Protein AF-K9KET6-F1 (afdb_monomer_lite)

Radius of gyration: 15.24 Å; chains: 1; bounding box: 47×37×37 Å

InterPro domains:
  IPR003307 W2 domain [PF02020] (59-138)
  IPR003307 W2 domain [PS51363] (1-138)
  IPR003307 W2 domain [SM00515] (47-134)
  IPR016024 Armadillo-type fold [SSF48371] (1-132)
  IPR044123 Translation initiation factor eIF-2B subunit epsilon, W2 domain [cd11558] (1-129)
  IPR051956 eIF2B Complex Subunit Epsilon [PTHR45887] (1-139)

Secondary structure (DSSP, 8-state):
------HHHHHHHHHHHHHHTTGGG-PSSPPHHHHHHHHHHHHHHHHHHHHHH--SHHHHHHHHHHHHHHHHH-GGGGGGHHHHHHHHHHTTSS-HHHHHHHHH-S---HHHHHHHT-HHHHHHHHHHHHHHHHHHTT-

Sequence (139 aa):
YAYNISLKEVMQVLSHVVLELPLQQMDSPLDSNRYCALLLPLLKAWSPVFRNYIKRAADHLEALAAIEDFFLEHEPLGTSVAKVLMAFYQLEILAEETILSWFSGRDTTDKGRQLRKNQQLQRFIQWLKEAEEESSEDD

Organism: Equus caballus (NCBI:txid9796)

Structure (mmCIF, N/CA/C/O backbone):
data_AF-K9KET6-F1
#
_entry.id   AF-K9KET6-F1
#
loop_
_atom_site.group_PDB
_atom_site.id
_atom_site.type_symbol
_atom_site.label_atom_id
_atom_site.label_alt_id
_atom_site.label_comp_id
_atom_site.label_asym_id
_atom_site.label_entity_id
_atom_site.label_seq_id
_atom_site.pdbx_PDB_ins_code
_atom_site.Cartn_x
_atom_site.Cartn_y
_atom_site.Cartn_z
_atom_site.occupancy
_atom_site.B_iso_or_equiv
_atom_site.auth_seq_id
_atom_site.auth_comp_id
_atom_site.auth_asym_id
_atom_site.auth_atom_id
_atom_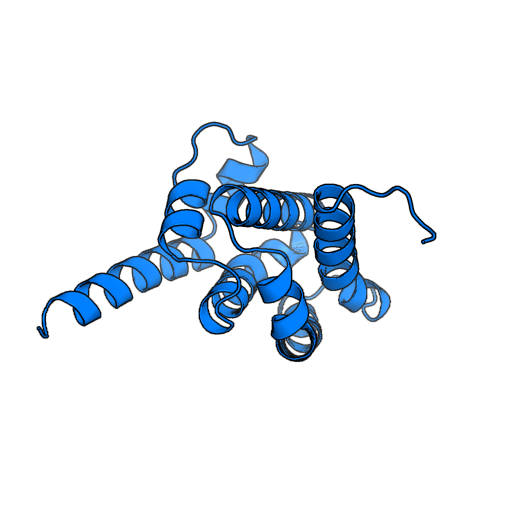site.pdbx_PDB_model_num
ATOM 1 N N . TYR A 1 1 ? -5.900 -20.464 -22.872 1.00 43.56 1 TYR A N 1
ATOM 2 C CA . TYR A 1 1 ? -5.836 -20.738 -21.425 1.00 43.56 1 TYR A CA 1
ATOM 3 C C . TYR A 1 1 ? -4.441 -21.255 -21.099 1.00 43.56 1 TYR A C 1
ATOM 5 O O . TYR A 1 1 ? -4.247 -22.453 -20.967 1.00 43.56 1 TYR A O 1
ATOM 13 N N . ALA A 1 2 ? -3.444 -20.369 -21.114 1.00 44.56 2 ALA A N 1
ATOM 14 C CA . ALA A 1 2 ? -2.053 -20.700 -20.812 1.00 44.56 2 ALA A CA 1
ATOM 15 C C . ALA A 1 2 ? -1.698 -19.987 -19.508 1.00 44.56 2 ALA A C 1
ATOM 17 O O . ALA A 1 2 ? -2.125 -18.850 -19.334 1.00 44.56 2 ALA A O 1
ATOM 18 N N . TYR A 1 3 ? -0.958 -20.674 -18.642 1.00 47.75 3 TYR A N 1
ATOM 19 C CA . TYR A 1 3 ? -0.747 -20.404 -17.217 1.00 47.75 3 TYR A CA 1
ATOM 20 C C . TYR A 1 3 ? -1.877 -20.912 -16.318 1.00 47.75 3 TYR A C 1
ATOM 22 O O . TYR A 1 3 ? -2.830 -20.215 -15.991 1.00 47.75 3 TYR A O 1
ATOM 30 N N . ASN A 1 4 ? -1.712 -22.164 -15.881 1.00 53.19 4 ASN A N 1
ATOM 31 C CA . ASN A 1 4 ? -2.395 -22.775 -14.739 1.00 53.19 4 ASN A CA 1
ATOM 32 C C . ASN A 1 4 ? -1.872 -22.168 -13.418 1.00 53.19 4 ASN A C 1
ATOM 34 O O . ASN A 1 4 ? -1.491 -22.887 -12.502 1.00 53.19 4 ASN A O 1
ATOM 38 N N . ILE A 1 5 ? -1.746 -20.843 -13.399 1.00 56.53 5 ILE A N 1
ATOM 39 C CA . ILE A 1 5 ? -1.349 -20.040 -12.253 1.00 56.53 5 ILE A CA 1
ATOM 40 C C . ILE A 1 5 ? -2.656 -19.702 -11.538 1.00 56.53 5 ILE A C 1
ATOM 42 O O . ILE A 1 5 ? -3.608 -19.216 -12.157 1.00 56.53 5 ILE A O 1
ATOM 46 N N . SER A 1 6 ? -2.738 -20.016 -10.251 1.00 63.97 6 SER A N 1
ATOM 47 C CA . SER A 1 6 ? -3.886 -19.644 -9.431 1.00 63.97 6 SER A CA 1
ATOM 48 C C . SER A 1 6 ? -4.042 -18.118 -9.419 1.00 63.97 6 SER A C 1
ATOM 50 O O . SER A 1 6 ? -3.064 -17.379 -9.491 1.00 63.97 6 SER A O 1
ATOM 52 N N . LEU A 1 7 ? -5.276 -17.615 -9.309 1.00 61.91 7 LEU A N 1
ATOM 53 C CA . LEU A 1 7 ? -5.552 -16.168 -9.255 1.00 61.91 7 LEU A CA 1
ATOM 54 C C . LEU A 1 7 ? -4.673 -15.449 -8.207 1.00 61.91 7 LEU A C 1
ATOM 56 O O . LEU A 1 7 ? -4.229 -14.326 -8.425 1.00 61.91 7 LEU A O 1
ATOM 60 N N . LYS A 1 8 ? -4.378 -16.153 -7.107 1.00 61.88 8 LYS A N 1
ATOM 61 C CA . LYS A 1 8 ? -3.498 -15.720 -6.021 1.00 61.88 8 LYS A CA 1
ATOM 62 C C . LYS A 1 8 ? -2.041 -15.544 -6.467 1.00 61.88 8 LYS A C 1
ATOM 64 O O . LYS A 1 8 ? -1.430 -14.530 -6.155 1.00 61.88 8 LYS A O 1
ATOM 69 N N . GLU A 1 9 ? -1.491 -16.486 -7.225 1.00 64.50 9 GLU A N 1
ATOM 70 C CA . GLU A 1 9 ? -0.130 -16.372 -7.765 1.00 64.50 9 GLU A CA 1
ATOM 71 C C . GLU A 1 9 ? -0.044 -15.278 -8.841 1.00 64.50 9 GLU A C 1
ATOM 73 O O . GLU A 1 9 ? 0.943 -14.551 -8.885 1.00 64.50 9 GLU A O 1
ATOM 78 N N . VAL A 1 10 ? -1.091 -15.083 -9.659 1.00 65.94 10 VAL A N 1
ATOM 79 C CA . VAL A 1 10 ? -1.149 -13.944 -10.598 1.00 65.94 10 VAL A CA 1
ATOM 80 C C . VAL A 1 10 ? -1.087 -12.621 -9.836 1.00 65.94 10 VAL A C 1
ATOM 82 O O . VAL A 1 10 ? -0.387 -11.712 -10.264 1.00 65.94 10 VAL A O 1
ATOM 85 N N . MET A 1 11 ? -1.776 -12.515 -8.698 1.00 68.88 11 MET A N 1
ATOM 86 C CA . MET A 1 11 ? -1.738 -11.323 -7.849 1.00 68.88 11 MET A CA 1
ATOM 87 C C . MET A 1 11 ? -0.372 -11.090 -7.211 1.00 68.88 11 MET A C 1
ATOM 89 O O . MET A 1 11 ? 0.121 -9.968 -7.259 1.00 68.88 11 MET A O 1
ATOM 93 N N . GLN A 1 12 ? 0.248 -12.127 -6.644 1.00 67.81 12 GLN A N 1
ATOM 94 C CA . GLN A 1 12 ? 1.582 -12.009 -6.051 1.00 67.81 12 GLN A CA 1
ATOM 95 C C . GLN A 1 12 ? 2.611 -11.592 -7.105 1.00 67.81 12 GLN A C 1
ATOM 97 O O . GLN A 1 12 ? 3.356 -10.640 -6.888 1.00 67.81 12 GLN A O 1
ATOM 102 N N . VAL A 1 13 ? 2.582 -12.225 -8.282 1.00 65.94 13 VAL A N 1
ATOM 103 C CA . VAL A 1 13 ? 3.458 -11.874 -9.406 1.00 65.94 13 VAL A CA 1
ATOM 104 C C . VAL A 1 13 ? 3.171 -10.462 -9.908 1.00 65.94 13 VAL A C 1
ATOM 106 O O . VAL A 1 13 ? 4.105 -9.719 -10.170 1.00 65.94 13 VAL A O 1
ATOM 109 N N . LEU A 1 14 ? 1.907 -10.049 -10.026 1.00 71.06 14 LEU A N 1
ATOM 110 C CA . LEU A 1 14 ? 1.559 -8.711 -10.509 1.00 71.06 14 LEU A CA 1
ATOM 111 C C . LEU A 1 14 ? 1.998 -7.619 -9.523 1.00 71.06 14 LEU A C 1
ATOM 113 O O . LEU A 1 14 ? 2.565 -6.616 -9.951 1.00 71.06 14 LEU A O 1
ATOM 117 N N . SER A 1 15 ? 1.804 -7.826 -8.219 1.00 71.56 15 SER A N 1
ATOM 118 C CA . SER A 1 15 ? 2.292 -6.910 -7.183 1.00 71.56 15 SER A CA 1
ATOM 119 C C . SER A 1 15 ? 3.820 -6.838 -7.173 1.00 71.56 15 SER A C 1
ATOM 121 O O . SER A 1 15 ? 4.359 -5.736 -7.211 1.00 71.56 15 SER A O 1
ATOM 123 N N . HIS A 1 16 ? 4.521 -7.976 -7.222 1.00 75.31 16 HIS A N 1
ATOM 124 C CA . HIS A 1 16 ? 5.986 -8.000 -7.305 1.00 75.31 16 HIS A CA 1
ATOM 125 C C . HIS A 1 16 ? 6.506 -7.316 -8.567 1.00 75.31 16 HIS A C 1
ATOM 127 O O . HIS A 1 16 ? 7.312 -6.398 -8.481 1.00 75.31 16 HIS A O 1
ATOM 133 N N . VAL A 1 17 ? 5.996 -7.691 -9.742 1.00 76.06 17 VAL A N 1
ATOM 134 C CA . VAL A 1 17 ? 6.454 -7.139 -11.022 1.00 76.06 17 VAL A CA 1
ATOM 135 C C . VAL A 1 17 ? 6.227 -5.632 -11.082 1.00 76.06 17 VAL A C 1
ATOM 137 O O . VAL A 1 17 ? 7.104 -4.912 -11.546 1.00 76.06 17 VAL A O 1
ATOM 140 N N . VAL A 1 18 ? 5.086 -5.126 -10.603 1.00 83.38 18 VAL A N 1
ATOM 141 C CA . VAL A 1 18 ? 4.816 -3.678 -10.604 1.00 83.38 18 VAL A CA 1
ATOM 142 C C . VAL A 1 18 ? 5.726 -2.930 -9.627 1.00 83.38 18 VAL A C 1
ATOM 144 O O . VAL A 1 18 ? 6.162 -1.826 -9.954 1.00 83.38 18 VAL A O 1
ATOM 147 N N . LEU A 1 19 ? 6.042 -3.512 -8.467 1.00 82.50 19 LEU A N 1
ATOM 148 C CA . LEU A 1 19 ? 6.968 -2.923 -7.492 1.00 82.50 19 LEU A CA 1
ATOM 149 C C . LEU A 1 19 ? 8.434 -3.003 -7.956 1.00 82.50 19 LEU A C 1
ATOM 151 O O . LEU A 1 19 ? 9.216 -2.093 -7.700 1.00 82.50 19 LEU A O 1
ATOM 155 N N . GLU A 1 20 ? 8.807 -4.040 -8.704 1.00 85.69 20 GLU A N 1
ATOM 156 C CA . GLU A 1 20 ? 10.161 -4.231 -9.233 1.00 85.69 20 GLU A CA 1
ATOM 157 C C . GLU A 1 20 ? 10.423 -3.456 -10.533 1.00 85.69 20 GLU A C 1
ATOM 159 O O . GLU A 1 20 ? 11.568 -3.102 -10.819 1.00 85.69 20 GLU A O 1
ATOM 164 N N . LEU A 1 21 ? 9.389 -3.139 -11.323 1.00 85.25 21 LEU A N 1
ATOM 165 C CA . LEU A 1 21 ? 9.545 -2.451 -12.611 1.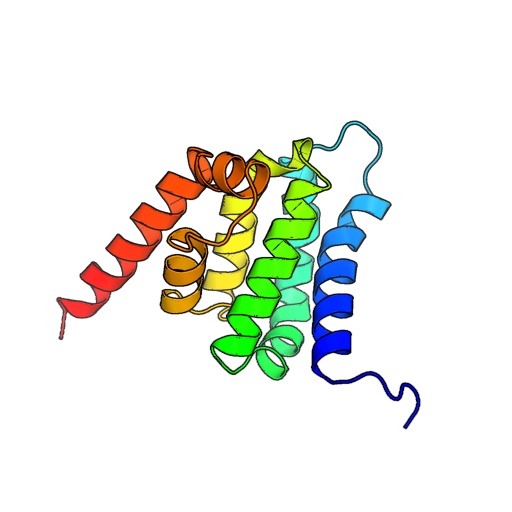00 85.25 21 LEU A CA 1
ATOM 166 C C . LEU A 1 21 ? 10.311 -1.114 -12.503 1.00 85.25 21 LEU A C 1
ATOM 168 O O . LEU A 1 21 ? 11.206 -0.880 -13.320 1.00 85.25 21 LEU A O 1
ATOM 172 N N . PRO A 1 22 ? 10.043 -0.235 -11.511 1.00 85.88 22 PRO A N 1
ATOM 173 C CA . PRO A 1 22 ? 10.842 0.970 -11.297 1.00 85.88 22 PRO A CA 1
ATOM 174 C C . PRO A 1 22 ? 12.319 0.689 -11.011 1.00 85.88 22 PRO A C 1
ATOM 176 O O . PRO A 1 22 ? 13.168 1.483 -11.413 1.00 85.88 22 PRO A O 1
ATOM 179 N N . LEU A 1 23 ? 12.641 -0.430 -10.352 1.00 85.44 23 LEU A N 1
ATOM 180 C CA . LEU A 1 23 ? 14.019 -0.783 -9.996 1.00 85.44 23 LEU A CA 1
ATOM 181 C C . LEU A 1 23 ? 14.864 -1.064 -11.237 1.00 85.44 23 LEU A C 1
ATOM 183 O O . LEU A 1 23 ? 16.035 -0.705 -11.270 1.00 85.44 23 LEU A O 1
ATOM 187 N N . GLN A 1 24 ? 14.262 -1.618 -12.293 1.00 83.94 24 GLN A N 1
ATOM 188 C CA . GLN A 1 24 ? 14.943 -1.848 -13.573 1.00 83.94 24 GLN A CA 1
ATOM 189 C C . GLN A 1 24 ? 15.396 -0.547 -14.255 1.00 83.94 24 GLN A C 1
ATOM 191 O O . GLN A 1 24 ? 16.277 -0.572 -15.110 1.00 83.94 24 GLN A O 1
ATOM 196 N N . GLN A 1 25 ? 14.790 0.589 -13.897 1.00 79.25 25 GLN A N 1
ATOM 197 C CA . GLN A 1 25 ? 15.100 1.915 -14.445 1.00 79.25 25 GLN A CA 1
ATOM 198 C C . GLN A 1 25 ? 15.986 2.754 -13.509 1.00 79.25 25 GLN A C 1
ATOM 200 O O . GLN A 1 25 ? 16.243 3.937 -13.776 1.00 79.25 25 GLN A O 1
ATOM 205 N N . MET A 1 26 ? 16.411 2.175 -12.384 1.00 79.38 26 MET A N 1
ATOM 206 C CA . MET A 1 26 ? 17.180 2.847 -11.349 1.00 79.38 26 MET A CA 1
ATOM 207 C C . MET A 1 26 ? 18.553 2.200 -11.194 1.00 79.38 26 MET A C 1
ATOM 209 O O . MET A 1 26 ? 18.677 1.013 -10.916 1.00 79.38 26 MET A O 1
ATOM 213 N N . ASP A 1 27 ? 19.593 3.020 -11.313 1.00 74.88 27 ASP A N 1
ATOM 214 C CA . ASP A 1 27 ? 20.945 2.634 -10.926 1.00 74.88 27 ASP A CA 1
ATOM 215 C C . ASP A 1 27 ? 21.112 2.731 -9.403 1.00 74.88 27 ASP A C 1
ATOM 217 O O . ASP A 1 27 ? 20.421 3.500 -8.729 1.00 74.88 27 ASP A O 1
ATOM 221 N N . SER A 1 28 ? 22.056 1.971 -8.847 1.00 75.94 28 SER A N 1
ATOM 222 C CA . SER A 1 28 ? 22.424 2.100 -7.433 1.00 75.94 28 SER A CA 1
ATOM 223 C C . SER A 1 28 ? 23.194 3.407 -7.171 1.00 75.94 28 SER A C 1
ATOM 225 O O . SER A 1 28 ? 24.067 3.756 -7.970 1.00 75.94 28 SER A O 1
ATOM 227 N N . PRO A 1 29 ? 22.958 4.105 -6.039 1.00 78.31 29 PRO A N 1
ATOM 228 C CA . PRO A 1 29 ? 22.092 3.728 -4.914 1.00 78.31 29 PRO A CA 1
ATOM 229 C C . PRO A 1 29 ? 20.598 4.010 -5.151 1.00 78.31 29 PRO A C 1
ATOM 231 O O . PRO A 1 29 ? 20.223 4.988 -5.791 1.00 78.31 29 PRO A O 1
ATOM 234 N N . LEU A 1 30 ? 19.744 3.165 -4.564 1.00 81.75 30 LEU A N 1
ATOM 235 C CA . LEU A 1 30 ? 18.288 3.298 -4.635 1.00 81.75 30 LEU A CA 1
ATOM 236 C C . LEU A 1 30 ? 17.807 4.568 -3.912 1.00 81.75 30 LEU A C 1
ATOM 238 O O . LEU A 1 30 ? 17.986 4.707 -2.702 1.00 81.75 30 LEU A O 1
ATOM 242 N N . ASP A 1 31 ? 17.159 5.470 -4.652 1.00 86.50 31 ASP A N 1
ATOM 243 C CA . ASP A 1 31 ? 16.543 6.690 -4.121 1.00 86.50 31 ASP A CA 1
ATOM 244 C C . ASP A 1 31 ? 15.018 6.545 -3.988 1.00 86.50 31 ASP A C 1
ATOM 246 O O . ASP A 1 31 ? 14.299 6.346 -4.968 1.00 86.50 31 ASP A O 1
ATOM 250 N N . SER A 1 32 ? 14.508 6.710 -2.766 1.00 86.75 32 SER A N 1
ATOM 251 C CA . SER A 1 32 ? 13.079 6.564 -2.454 1.00 86.75 32 SER A CA 1
ATOM 252 C C . SER A 1 32 ? 12.178 7.550 -3.216 1.00 86.75 32 SER A C 1
ATOM 254 O O . SER A 1 32 ? 11.037 7.218 -3.540 1.00 86.75 32 SER A O 1
ATOM 256 N N . ASN A 1 33 ? 12.650 8.767 -3.514 1.00 86.94 33 ASN A N 1
ATOM 257 C CA . ASN A 1 33 ? 11.832 9.762 -4.214 1.00 86.94 33 ASN A CA 1
ATOM 258 C C . ASN A 1 33 ? 11.690 9.432 -5.701 1.00 86.94 33 ASN A C 1
ATOM 260 O O . ASN A 1 33 ? 10.581 9.489 -6.235 1.00 86.94 33 ASN A O 1
ATOM 264 N N . ARG A 1 34 ? 12.789 9.052 -6.356 1.00 88.00 34 ARG A N 1
ATOM 265 C CA . ARG A 1 34 ? 12.800 8.605 -7.750 1.00 88.00 34 ARG A CA 1
ATOM 266 C C . ARG A 1 34 ? 12.027 7.298 -7.917 1.00 88.00 34 ARG A C 1
ATOM 268 O O . ARG A 1 34 ? 11.276 7.186 -8.881 1.00 88.00 34 ARG A O 1
ATOM 275 N N . TYR A 1 35 ? 12.113 6.383 -6.950 1.00 90.31 35 TYR A N 1
ATOM 276 C CA . TYR A 1 35 ? 11.276 5.182 -6.920 1.00 90.31 35 TYR A CA 1
ATOM 277 C C . TYR A 1 35 ? 9.779 5.531 -6.926 1.00 90.31 35 TYR A C 1
ATOM 279 O O . TYR A 1 35 ? 9.050 5.105 -7.821 1.00 90.31 35 TYR A O 1
ATOM 287 N N . CYS A 1 36 ? 9.323 6.392 -6.006 1.00 89.38 36 CYS A N 1
ATOM 288 C CA . CYS A 1 36 ? 7.931 6.858 -5.994 1.00 89.38 36 CYS A CA 1
ATOM 289 C C . CYS A 1 36 ? 7.521 7.547 -7.300 1.00 89.38 36 CYS A C 1
ATOM 291 O O . CYS A 1 36 ? 6.416 7.324 -7.787 1.00 89.38 36 CYS A O 1
ATOM 293 N N . ALA A 1 37 ? 8.386 8.388 -7.871 1.00 89.62 37 ALA A N 1
ATOM 294 C CA . ALA A 1 37 ? 8.077 9.117 -9.099 1.00 89.62 37 ALA A CA 1
ATOM 295 C C . ALA A 1 37 ? 7.785 8.181 -10.286 1.00 89.62 37 ALA A C 1
ATOM 297 O O . ALA A 1 37 ? 6.972 8.521 -11.143 1.00 89.62 37 ALA A O 1
ATOM 298 N N . LEU A 1 38 ? 8.417 7.005 -10.312 1.00 90.31 38 LEU A N 1
ATOM 299 C CA . LEU A 1 38 ? 8.201 5.977 -11.328 1.00 90.31 38 LEU A CA 1
ATOM 300 C C . LEU A 1 38 ? 7.031 5.046 -10.981 1.00 90.31 38 LEU A C 1
ATOM 302 O O . LEU A 1 38 ? 6.243 4.700 -11.859 1.00 90.31 38 LEU A O 1
ATOM 306 N N . LEU A 1 39 ? 6.882 4.669 -9.708 1.00 90.25 39 LEU A N 1
ATOM 307 C CA . LEU A 1 39 ? 5.844 3.737 -9.267 1.00 90.25 39 LEU A CA 1
ATOM 308 C C . LEU A 1 39 ? 4.436 4.349 -9.307 1.00 90.25 39 LEU A C 1
ATOM 310 O O . LEU A 1 39 ? 3.496 3.694 -9.748 1.00 90.25 39 LEU A O 1
ATOM 314 N N . LEU A 1 40 ? 4.259 5.593 -8.854 1.00 90.75 40 LEU A N 1
ATOM 315 C CA . LEU A 1 40 ? 2.925 6.192 -8.705 1.00 90.75 40 LEU A CA 1
ATOM 316 C C . LEU A 1 40 ? 2.139 6.284 -10.032 1.00 90.75 40 LEU A C 1
ATOM 318 O O . LEU A 1 40 ? 0.960 5.914 -10.044 1.00 90.75 40 LEU A O 1
ATOM 322 N N . PRO A 1 41 ? 2.737 6.708 -11.167 1.00 91.19 41 PRO A N 1
ATOM 323 C CA . PRO A 1 41 ? 2.056 6.670 -12.461 1.00 91.19 41 PRO A CA 1
ATOM 324 C C . PRO A 1 41 ? 1.680 5.251 -12.900 1.00 91.19 41 PRO A C 1
ATOM 326 O O . PRO A 1 41 ? 0.608 5.058 -13.474 1.00 91.19 41 PRO A O 1
ATOM 329 N N . LEU A 1 42 ? 2.531 4.258 -12.609 1.00 88.88 42 LEU A N 1
ATOM 330 C CA . LEU A 1 42 ? 2.262 2.854 -12.923 1.00 88.88 42 LEU A CA 1
ATOM 331 C C . LEU A 1 42 ? 1.083 2.329 -12.106 1.00 88.88 42 LEU A C 1
ATOM 333 O O . LEU A 1 42 ? 0.141 1.797 -12.685 1.00 88.88 42 LEU A O 1
ATOM 337 N N . LEU A 1 43 ? 1.072 2.555 -10.790 1.00 89.38 43 LEU A N 1
ATOM 338 C CA . LEU A 1 43 ? -0.053 2.173 -9.934 1.00 89.38 43 LEU A CA 1
ATOM 339 C C . LEU A 1 43 ? -1.359 2.800 -10.419 1.00 89.38 43 LEU A C 1
ATOM 341 O O . LEU A 1 43 ? -2.375 2.117 -10.492 1.00 89.38 43 LEU A O 1
ATOM 345 N N . LYS A 1 44 ? -1.331 4.072 -10.829 1.00 90.25 44 LYS A N 1
ATOM 346 C CA . LYS A 1 44 ? -2.514 4.747 -11.371 1.00 90.25 44 LYS A CA 1
ATOM 347 C C . LYS A 1 44 ? -2.994 4.129 -12.686 1.00 90.25 44 LYS A C 1
ATOM 349 O O . LYS A 1 44 ? -4.195 3.959 -12.866 1.00 90.25 44 LYS A O 1
ATOM 354 N N . ALA A 1 45 ? -2.084 3.794 -13.599 1.00 89.12 45 ALA A N 1
ATOM 355 C CA . ALA A 1 45 ? -2.436 3.173 -14.876 1.00 89.12 45 ALA A CA 1
ATOM 356 C C . ALA A 1 45 ? -2.974 1.740 -14.706 1.00 89.12 45 ALA A C 1
ATOM 358 O O . ALA A 1 45 ? -3.857 1.317 -15.449 1.00 89.12 45 ALA A O 1
ATOM 359 N N . TRP A 1 46 ? -2.465 1.010 -13.712 1.00 87.56 46 TRP A N 1
ATOM 360 C CA . TRP A 1 46 ? -2.814 -0.387 -13.454 1.00 87.56 46 TRP A CA 1
ATOM 361 C C . TRP A 1 46 ? -3.877 -0.561 -12.362 1.00 87.56 46 TRP A C 1
ATOM 363 O O . TRP A 1 46 ? -4.312 -1.687 -12.121 1.00 87.56 46 TRP A O 1
ATOM 373 N N . SER A 1 47 ? -4.354 0.518 -11.734 1.00 89.44 47 SER A N 1
ATOM 374 C CA . SER A 1 47 ? -5.348 0.440 -10.656 1.00 89.44 47 SER A CA 1
ATOM 375 C C . SER A 1 47 ? -6.617 -0.335 -11.033 1.00 89.44 47 SER A C 1
ATOM 377 O O . SER A 1 47 ? -7.059 -1.133 -10.205 1.00 89.44 47 SER A O 1
ATOM 379 N N . PRO A 1 48 ? -7.179 -0.245 -12.262 1.00 88.00 48 PRO A N 1
ATOM 380 C CA . PRO A 1 48 ? -8.357 -1.036 -12.619 1.00 88.00 48 PRO A CA 1
ATOM 381 C C . PRO A 1 48 ? -8.064 -2.540 -12.634 1.00 88.00 48 PRO A C 1
ATOM 383 O O . PRO A 1 48 ? -8.935 -3.348 -12.318 1.00 88.00 48 PRO A O 1
ATOM 386 N N . VAL A 1 49 ? -6.828 -2.917 -12.978 1.00 86.12 49 VAL A N 1
ATOM 387 C CA . VAL A 1 49 ? -6.369 -4.307 -12.947 1.00 86.12 49 VAL A CA 1
ATOM 388 C C . VAL A 1 49 ? -6.304 -4.762 -11.498 1.00 86.12 49 VAL A C 1
ATOM 390 O O . VAL A 1 49 ? -6.984 -5.720 -11.147 1.00 86.12 49 VAL A O 1
ATOM 393 N N . PHE A 1 50 ? -5.584 -4.032 -10.642 1.00 86.19 50 PHE A N 1
ATOM 394 C CA . PHE A 1 50 ? -5.482 -4.349 -9.218 1.00 86.19 50 PHE A CA 1
ATOM 395 C C . PHE A 1 50 ? -6.856 -4.502 -8.558 1.00 86.19 50 PHE A C 1
ATOM 397 O O . PHE A 1 50 ? -7.110 -5.529 -7.940 1.00 86.19 50 PHE A O 1
ATOM 404 N N . ARG A 1 51 ? -7.782 -3.564 -8.778 1.00 87.25 51 ARG A N 1
ATOM 405 C CA . ARG A 1 51 ? -9.154 -3.613 -8.233 1.00 87.25 51 ARG A CA 1
ATOM 406 C C . ARG A 1 51 ? -9.989 -4.779 -8.754 1.00 87.25 51 ARG A C 1
ATOM 408 O O . ARG A 1 51 ? -10.905 -5.252 -8.086 1.00 87.25 51 ARG A O 1
ATOM 415 N N . ASN A 1 52 ? -9.707 -5.264 -9.962 1.00 86.44 52 ASN A N 1
ATOM 416 C CA . ASN A 1 52 ? -10.413 -6.427 -10.482 1.00 86.44 52 ASN A CA 1
ATOM 417 C C . ASN A 1 52 ? -9.982 -7.737 -9.794 1.00 86.44 52 ASN A C 1
ATOM 419 O O . ASN A 1 52 ? -10.760 -8.696 -9.789 1.00 86.44 52 ASN A O 1
ATOM 423 N N . TYR A 1 53 ? -8.784 -7.769 -9.204 1.00 81.50 53 TYR A N 1
ATOM 424 C CA . TYR A 1 53 ? -8.227 -8.947 -8.536 1.00 81.50 53 TYR A CA 1
ATOM 425 C C . TYR A 1 53 ? -8.253 -8.848 -7.002 1.00 81.50 53 TYR A C 1
ATOM 427 O O . TYR A 1 53 ? -8.598 -9.826 -6.349 1.00 81.50 53 TYR A O 1
ATOM 435 N N . ILE A 1 54 ? -7.960 -7.681 -6.424 1.00 86.06 54 ILE A N 1
ATOM 436 C CA . ILE A 1 54 ? -8.000 -7.413 -4.982 1.00 86.06 54 ILE A CA 1
ATOM 437 C C . ILE A 1 54 ? -9.424 -6.992 -4.613 1.00 86.06 54 ILE A C 1
ATOM 439 O O . ILE A 1 54 ? -9.800 -5.834 -4.775 1.00 86.06 54 ILE A O 1
ATOM 443 N N . LYS A 1 55 ? -10.249 -7.953 -4.176 1.00 84.25 55 LYS A N 1
ATOM 444 C CA . LYS A 1 55 ? -11.670 -7.704 -3.862 1.00 84.25 55 LYS A CA 1
ATOM 445 C C . LYS A 1 55 ? -12.036 -8.052 -2.430 1.00 84.25 55 LYS A C 1
ATOM 447 O O . LYS A 1 55 ? -12.849 -7.368 -1.822 1.00 84.25 55 LYS A O 1
ATOM 452 N N . ARG A 1 56 ? -11.483 -9.136 -1.892 1.00 88.19 56 ARG A N 1
ATOM 453 C CA . ARG A 1 56 ? -11.800 -9.631 -0.547 1.00 88.19 56 ARG A CA 1
ATOM 454 C C . ARG A 1 56 ? -10.755 -9.147 0.444 1.00 88.19 56 ARG A C 1
ATOM 456 O O . ARG A 1 56 ? -9.606 -8.948 0.065 1.00 88.19 56 ARG A O 1
ATOM 463 N N . ALA A 1 57 ? -11.109 -9.063 1.724 1.00 87.00 57 ALA A N 1
ATOM 464 C CA . ALA A 1 57 ? -10.157 -8.711 2.781 1.00 87.00 57 ALA A CA 1
ATOM 465 C C . ALA A 1 57 ? -8.905 -9.616 2.782 1.00 87.00 57 ALA A C 1
ATOM 467 O O . ALA A 1 57 ? -7.796 -9.135 2.979 1.00 87.00 57 ALA A O 1
ATOM 468 N N . ALA A 1 58 ? -9.058 -10.910 2.474 1.00 86.69 58 ALA A N 1
ATOM 469 C CA . ALA A 1 58 ? -7.921 -11.821 2.316 1.00 86.69 58 ALA A CA 1
ATOM 470 C C . ALA A 1 58 ? -6.975 -11.388 1.180 1.00 86.69 58 ALA A C 1
ATOM 472 O O . ALA A 1 58 ? -5.765 -11.375 1.366 1.00 86.69 58 ALA A O 1
ATOM 473 N N . ASP A 1 59 ? -7.521 -10.969 0.036 1.00 87.38 59 ASP A N 1
ATOM 474 C CA . ASP A 1 59 ? -6.743 -10.514 -1.123 1.00 87.38 59 ASP A CA 1
ATOM 475 C C . ASP A 1 59 ? -5.961 -9.229 -0.808 1.00 87.38 59 ASP A C 1
ATOM 477 O O . ASP A 1 59 ? -4.831 -9.047 -1.258 1.00 87.38 59 ASP A O 1
ATOM 481 N N . HIS A 1 60 ? -6.561 -8.348 -0.003 1.00 89.31 60 HIS A N 1
ATOM 482 C CA . HIS A 1 60 ? -5.929 -7.122 0.472 1.00 89.31 60 HIS A CA 1
ATOM 483 C C . HIS A 1 60 ? -4.752 -7.417 1.403 1.00 89.31 60 HIS A C 1
ATOM 485 O O . HIS A 1 60 ? -3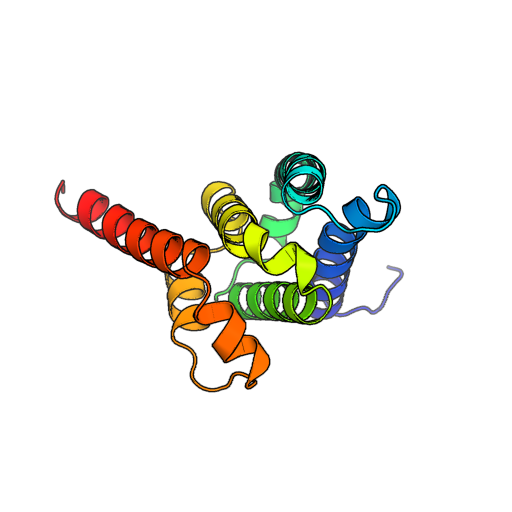.679 -6.841 1.243 1.00 89.31 60 HIS A O 1
ATOM 491 N N . LEU A 1 61 ? -4.940 -8.335 2.357 1.00 88.06 61 LEU A N 1
ATOM 492 C CA . LEU A 1 61 ? -3.888 -8.745 3.287 1.00 88.06 61 LEU A CA 1
ATOM 493 C C . LEU A 1 61 ? -2.727 -9.438 2.564 1.00 88.06 61 LEU A C 1
ATOM 495 O O . LEU A 1 61 ? -1.573 -9.187 2.895 1.00 88.06 61 LEU A O 1
ATOM 499 N N . GLU A 1 62 ? -3.012 -10.253 1.548 1.00 86.25 62 GLU A N 1
ATOM 500 C CA . GLU A 1 62 ? -1.985 -10.874 0.701 1.00 86.25 62 GLU A CA 1
ATOM 501 C C . GLU A 1 62 ? -1.201 -9.829 -0.108 1.00 86.25 62 GLU A C 1
ATOM 503 O O . GLU A 1 62 ? 0.023 -9.905 -0.196 1.00 86.25 62 GLU A O 1
ATOM 508 N N . ALA A 1 63 ? -1.879 -8.816 -0.659 1.00 87.81 63 ALA A N 1
ATOM 509 C CA . ALA A 1 63 ? -1.210 -7.708 -1.337 1.00 87.81 63 ALA A CA 1
ATOM 510 C C . ALA A 1 63 ? -0.341 -6.883 -0.370 1.00 87.81 63 ALA A C 1
ATOM 512 O O . ALA A 1 63 ? 0.785 -6.528 -0.711 1.00 87.81 63 ALA A O 1
ATOM 513 N N . LEU A 1 64 ? -0.829 -6.621 0.846 1.00 89.94 64 LEU A N 1
ATOM 514 C CA . LEU A 1 64 ? -0.075 -5.938 1.901 1.00 89.94 64 LEU A CA 1
ATOM 515 C C . LEU A 1 64 ? 1.157 -6.730 2.347 1.00 89.94 64 LEU A C 1
ATOM 517 O O . LEU A 1 64 ? 2.215 -6.133 2.530 1.00 89.94 64 LEU A O 1
ATOM 521 N N . ALA A 1 65 ? 1.048 -8.055 2.467 1.00 87.69 65 ALA A N 1
ATOM 522 C CA . ALA A 1 65 ? 2.184 -8.924 2.765 1.00 87.69 65 ALA A CA 1
ATOM 523 C C . ALA A 1 65 ? 3.248 -8.863 1.657 1.00 87.69 65 ALA A C 1
ATOM 525 O O . ALA A 1 65 ? 4.418 -8.656 1.955 1.00 87.69 65 ALA A O 1
ATOM 526 N N . ALA A 1 66 ? 2.844 -8.925 0.382 1.00 87.25 66 ALA A N 1
ATOM 527 C CA . ALA A 1 66 ? 3.775 -8.787 -0.742 1.00 87.25 66 ALA A CA 1
ATOM 528 C C . ALA A 1 66 ? 4.465 -7.408 -0.775 1.00 87.25 66 ALA A C 1
ATOM 530 O O . ALA A 1 66 ? 5.657 -7.305 -1.061 1.00 87.25 66 ALA A O 1
ATOM 531 N N . ILE A 1 67 ? 3.732 -6.335 -0.449 1.00 89.25 67 ILE A N 1
ATOM 532 C CA . ILE A 1 67 ? 4.309 -4.990 -0.310 1.00 89.25 67 ILE A CA 1
ATOM 533 C C . ILE A 1 67 ? 5.311 -4.955 0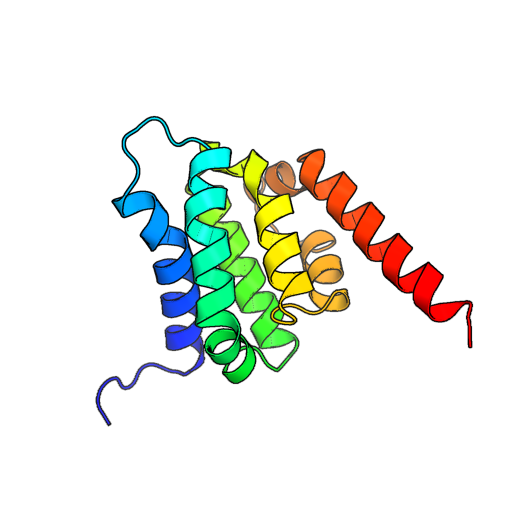.855 1.00 89.25 67 ILE A C 1
ATOM 535 O O . ILE A 1 67 ? 6.394 -4.391 0.701 1.00 89.25 67 ILE A O 1
ATOM 539 N N . GLU A 1 68 ? 4.969 -5.539 2.009 1.00 89.19 68 GLU A N 1
ATOM 540 C CA . GLU A 1 68 ? 5.872 -5.645 3.160 1.00 89.19 68 GLU A CA 1
ATOM 541 C C . GLU A 1 68 ? 7.168 -6.352 2.763 1.00 89.19 68 GLU A C 1
ATOM 543 O O . GLU A 1 68 ? 8.237 -5.762 2.913 1.00 89.19 68 GLU A O 1
ATOM 548 N N . ASP A 1 69 ? 7.070 -7.553 2.194 1.00 88.19 69 ASP A N 1
ATOM 549 C CA . ASP A 1 69 ? 8.216 -8.363 1.778 1.00 88.19 69 ASP A CA 1
ATOM 550 C C . ASP A 1 69 ? 9.123 -7.597 0.806 1.00 88.19 69 ASP A C 1
ATOM 552 O O . ASP A 1 69 ? 10.332 -7.504 1.035 1.00 88.19 69 ASP A O 1
ATOM 556 N N . PHE A 1 70 ? 8.549 -6.917 -0.193 1.00 89.06 70 PHE A N 1
ATOM 557 C CA . PHE A 1 70 ? 9.307 -6.071 -1.118 1.00 89.06 70 PHE A CA 1
ATOM 558 C C . PHE A 1 70 ? 10.122 -4.982 -0.397 1.00 89.06 70 PHE A C 1
ATOM 560 O O . PHE A 1 70 ? 11.302 -4.773 -0.698 1.00 89.06 70 PHE A O 1
ATOM 567 N N . PHE A 1 71 ? 9.525 -4.282 0.573 1.00 89.62 71 PHE A N 1
ATOM 568 C CA . PHE A 1 71 ? 10.223 -3.243 1.338 1.00 89.62 71 PHE A CA 1
ATOM 569 C C . PHE A 1 71 ? 11.236 -3.805 2.340 1.00 89.62 71 PHE A C 1
ATOM 571 O O . PHE A 1 71 ? 12.196 -3.109 2.680 1.00 89.62 71 PHE A O 1
ATOM 578 N N . LEU A 1 72 ? 11.049 -5.042 2.809 1.00 88.75 72 LEU A N 1
ATOM 579 C CA . LEU A 1 72 ? 12.023 -5.740 3.649 1.00 88.75 72 LEU A CA 1
ATOM 580 C C . LEU A 1 72 ? 13.250 -6.205 2.857 1.00 88.75 72 LEU A C 1
ATOM 582 O O . LEU A 1 72 ? 14.351 -6.235 3.412 1.00 88.75 72 LEU A O 1
ATOM 586 N N . GLU A 1 73 ? 13.077 -6.537 1.578 1.00 88.56 73 GLU A N 1
ATOM 587 C CA . GLU A 1 73 ? 14.176 -6.836 0.653 1.00 88.56 73 GLU A CA 1
ATOM 588 C C . GLU A 1 73 ? 14.916 -5.566 0.208 1.00 88.56 73 GLU A C 1
ATOM 590 O O . GLU A 1 73 ? 16.138 -5.578 0.047 1.00 88.56 73 GLU A O 1
ATOM 595 N N . HIS A 1 74 ? 14.202 -4.442 0.090 1.00 88.12 74 HIS A N 1
ATOM 596 C CA . HIS A 1 74 ? 14.735 -3.163 -0.380 1.00 88.12 74 HIS A CA 1
ATOM 597 C C . HIS A 1 74 ? 14.749 -2.102 0.731 1.00 88.12 74 HIS A C 1
ATOM 599 O O . HIS A 1 74 ? 14.137 -1.040 0.603 1.00 88.12 74 HIS A O 1
ATOM 605 N N . GLU A 1 75 ? 15.503 -2.351 1.808 1.00 84.62 75 GLU A N 1
ATOM 606 C CA . GLU A 1 75 ? 15.603 -1.456 2.979 1.00 84.62 75 GLU A CA 1
ATOM 607 C C . GLU A 1 75 ? 15.837 0.044 2.643 1.00 84.62 75 GLU A C 1
ATOM 609 O O . GLU A 1 75 ? 15.201 0.890 3.284 1.00 84.62 75 GLU A O 1
ATOM 614 N N . PRO A 1 76 ? 16.645 0.436 1.625 1.00 86.38 76 PRO A N 1
ATOM 615 C CA . PRO A 1 76 ? 16.810 1.846 1.238 1.00 86.38 76 PRO A CA 1
ATOM 616 C C . PRO A 1 76 ? 15.516 2.538 0.779 1.00 86.38 76 PRO A C 1
ATOM 618 O O . PRO A 1 76 ? 15.400 3.765 0.845 1.00 86.38 76 PRO A O 1
ATOM 621 N N . LEU A 1 77 ? 14.529 1.764 0.322 1.00 87.62 77 LEU A N 1
ATOM 622 C CA . LEU A 1 77 ? 13.222 2.258 -0.104 1.00 87.62 77 LEU A CA 1
ATOM 623 C C . LEU A 1 77 ? 12.235 2.392 1.054 1.00 87.62 77 LEU A C 1
ATOM 625 O O . LEU A 1 77 ? 11.153 2.942 0.862 1.00 87.62 77 LEU A O 1
ATOM 629 N N . GLY A 1 78 ? 12.593 1.972 2.270 1.00 84.75 78 GLY A N 1
ATOM 630 C CA . GLY A 1 78 ? 11.694 1.988 3.423 1.00 84.75 78 GLY A CA 1
ATOM 631 C C . GLY A 1 78 ? 11.078 3.362 3.714 1.00 84.75 78 GLY A C 1
ATOM 632 O O . GLY A 1 78 ? 9.961 3.435 4.214 1.00 84.75 78 GLY A O 1
ATOM 633 N N . THR A 1 79 ? 11.731 4.474 3.350 1.00 87.19 79 THR A N 1
ATOM 634 C CA . THR A 1 79 ? 11.155 5.827 3.520 1.00 87.19 79 THR A CA 1
ATOM 635 C C . THR A 1 79 ? 9.988 6.130 2.572 1.00 87.19 79 THR A C 1
ATOM 637 O O . THR A 1 79 ? 9.191 7.027 2.846 1.00 87.19 79 THR A O 1
ATOM 640 N N . SER A 1 80 ? 9.849 5.365 1.486 1.00 89.44 80 SER A N 1
ATOM 641 C CA . SER A 1 80 ? 8.757 5.488 0.518 1.00 89.44 80 SER A CA 1
ATOM 642 C C . SER A 1 80 ? 7.516 4.657 0.850 1.00 89.44 80 SER A C 1
ATOM 644 O O . SER A 1 80 ? 6.457 4.948 0.299 1.00 89.44 80 SER A O 1
ATOM 646 N N . VAL A 1 81 ? 7.593 3.702 1.789 1.00 90.88 81 VAL A N 1
ATOM 647 C CA . VAL A 1 81 ? 6.484 2.779 2.111 1.00 90.88 81 VAL A CA 1
ATOM 648 C C . VAL A 1 81 ? 5.169 3.503 2.402 1.00 90.88 81 VAL A C 1
ATOM 650 O O . VAL A 1 81 ? 4.126 3.133 1.874 1.00 90.88 81 VAL A O 1
ATOM 653 N N . ALA A 1 82 ? 5.224 4.602 3.159 1.00 92.12 82 ALA A N 1
ATOM 654 C CA . ALA A 1 82 ? 4.050 5.399 3.502 1.00 92.12 82 ALA A CA 1
ATOM 655 C C . ALA A 1 82 ? 3.401 6.033 2.261 1.00 92.12 82 ALA A C 1
ATOM 657 O O . ALA A 1 82 ? 2.183 6.019 2.122 1.00 92.12 82 ALA A O 1
ATOM 658 N N . LYS A 1 83 ? 4.213 6.547 1.326 1.00 92.06 83 LYS A N 1
ATOM 659 C CA . LYS A 1 83 ? 3.724 7.128 0.064 1.00 92.06 83 LYS A CA 1
ATOM 660 C C . LYS A 1 83 ? 3.109 6.062 -0.840 1.00 92.06 83 LYS A C 1
ATOM 662 O O . LYS A 1 83 ? 2.121 6.336 -1.512 1.00 92.06 83 LYS A O 1
ATOM 667 N N . VAL A 1 84 ? 3.689 4.863 -0.858 1.00 91.75 84 VAL A N 1
ATOM 668 C CA . VAL A 1 84 ? 3.166 3.742 -1.643 1.00 91.75 84 VAL A CA 1
ATOM 669 C C . VAL A 1 84 ? 1.826 3.280 -1.081 1.00 91.75 84 VAL A C 1
ATOM 671 O O . VAL A 1 84 ? 0.853 3.253 -1.826 1.00 91.75 84 VAL A O 1
ATOM 674 N N . LEU A 1 85 ? 1.731 3.016 0.225 1.00 92.44 85 LEU A N 1
ATOM 675 C CA . LEU A 1 85 ? 0.468 2.619 0.860 1.00 92.44 85 LEU A CA 1
ATOM 676 C C . LEU A 1 85 ? -0.622 3.687 0.711 1.00 92.44 85 LEU A C 1
ATOM 678 O O . LEU A 1 85 ? -1.757 3.346 0.390 1.00 92.44 85 LEU A O 1
ATOM 682 N N . MET A 1 86 ? -0.265 4.969 0.833 1.00 92.88 86 MET A N 1
ATOM 683 C CA . MET A 1 86 ? -1.175 6.077 0.531 1.00 92.88 86 MET A CA 1
ATOM 684 C C . MET A 1 86 ? -1.726 5.989 -0.896 1.00 92.88 86 MET A C 1
ATOM 686 O O . MET A 1 86 ? -2.917 6.180 -1.108 1.00 92.88 86 MET A O 1
ATOM 690 N N . ALA A 1 87 ? -0.886 5.679 -1.885 1.00 92.81 87 ALA A N 1
ATOM 691 C CA . ALA A 1 87 ? -1.337 5.546 -3.265 1.00 92.81 87 ALA A CA 1
ATOM 692 C C . ALA A 1 87 ? -2.273 4.348 -3.459 1.00 92.81 87 ALA A C 1
ATOM 694 O O . ALA A 1 87 ? -3.282 4.475 -4.146 1.00 92.81 87 ALA A O 1
ATOM 695 N N . PHE A 1 88 ? -1.976 3.202 -2.839 1.00 92.00 88 PHE A N 1
ATOM 696 C CA . PHE A 1 88 ? -2.870 2.041 -2.867 1.00 92.00 88 PHE A CA 1
ATOM 697 C C . PHE A 1 88 ? -4.235 2.345 -2.234 1.00 92.00 88 PHE A C 1
ATOM 699 O O . PHE A 1 88 ? -5.257 1.917 -2.771 1.00 92.00 88 PHE A O 1
ATOM 706 N N . TYR A 1 89 ? -4.252 3.115 -1.143 1.00 93.31 89 TYR A N 1
ATOM 707 C CA . TYR A 1 89 ? -5.477 3.598 -0.510 1.00 93.31 89 TYR A CA 1
ATOM 708 C C . TYR A 1 89 ? -6.254 4.563 -1.423 1.00 93.31 89 TYR A C 1
ATOM 710 O O . TYR A 1 89 ? -7.397 4.295 -1.779 1.00 93.31 89 TYR A O 1
ATOM 718 N N . GLN A 1 90 ? -5.614 5.636 -1.904 1.00 92.44 90 GLN A N 1
ATOM 719 C CA . GLN A 1 90 ? -6.246 6.648 -2.767 1.00 92.44 90 GLN A CA 1
ATOM 720 C C . GLN A 1 90 ? -6.754 6.097 -4.105 1.00 92.44 90 GLN A C 1
ATOM 722 O O . GLN A 1 90 ? -7.675 6.652 -4.700 1.00 92.44 90 GLN A O 1
ATOM 727 N N . LEU A 1 91 ? -6.136 5.029 -4.612 1.00 92.19 91 LEU A N 1
ATOM 728 C CA . LEU A 1 91 ? -6.559 4.351 -5.836 1.00 92.19 91 LEU A CA 1
ATOM 729 C C . LEU A 1 91 ? -7.658 3.306 -5.593 1.00 92.19 91 LEU A C 1
ATOM 731 O O . LEU A 1 91 ? -8.008 2.587 -6.532 1.00 92.19 91 LEU A O 1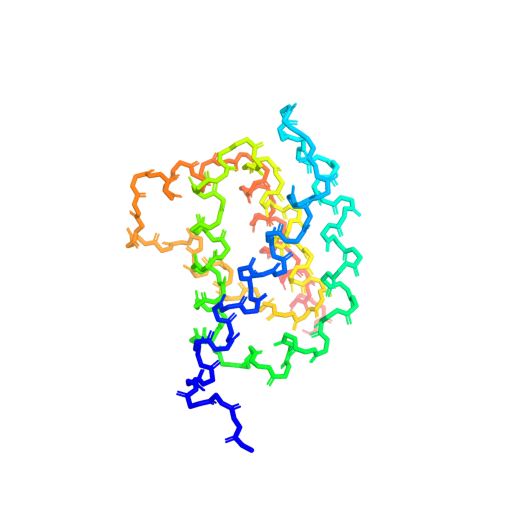
ATOM 735 N N . GLU A 1 92 ? -8.189 3.217 -4.369 1.00 91.94 92 GLU A N 1
ATOM 736 C CA . GLU A 1 92 ? -9.207 2.249 -3.945 1.00 91.94 92 GLU A CA 1
ATOM 737 C C . GLU A 1 92 ? -8.779 0.793 -4.201 1.00 91.94 92 GLU A C 1
ATOM 739 O O . GLU A 1 92 ? -9.599 -0.066 -4.526 1.00 91.94 92 GLU A O 1
ATOM 744 N N . ILE A 1 93 ? -7.470 0.523 -4.130 1.00 90.44 93 ILE A N 1
ATOM 745 C CA . ILE A 1 93 ? -6.912 -0.825 -4.283 1.00 90.44 93 ILE A CA 1
ATOM 746 C C . ILE A 1 93 ? -6.893 -1.537 -2.932 1.00 90.44 93 ILE A C 1
ATOM 748 O O . ILE A 1 93 ? -7.145 -2.738 -2.873 1.00 90.44 93 ILE A O 1
ATOM 752 N N . LEU A 1 94 ? -6.565 -0.802 -1.866 1.00 92.44 94 LEU A N 1
ATOM 753 C CA . LEU A 1 94 ? -6.554 -1.312 -0.503 1.00 92.44 94 LEU A CA 1
ATOM 754 C C . LEU A 1 94 ? -7.519 -0.516 0.375 1.00 92.44 94 LEU A C 1
ATOM 756 O O . LEU A 1 94 ? -7.412 0.704 0.464 1.00 92.44 94 LEU A O 1
ATOM 760 N N . ALA A 1 95 ? -8.422 -1.221 1.049 1.00 91.75 95 ALA A N 1
ATOM 761 C CA . ALA A 1 95 ? -9.294 -0.677 2.078 1.00 91.75 95 ALA A CA 1
ATOM 762 C C . ALA A 1 95 ? -8.533 -0.331 3.366 1.00 91.75 95 ALA A C 1
ATOM 764 O O . ALA A 1 95 ? -7.626 -1.058 3.788 1.00 91.75 95 ALA A O 1
ATOM 765 N N . GLU A 1 96 ? -8.972 0.731 4.031 1.00 91.44 96 GLU A N 1
ATOM 766 C CA . GLU A 1 96 ? -8.421 1.207 5.299 1.00 91.44 96 GLU A CA 1
ATOM 767 C C . GLU A 1 96 ? -8.353 0.120 6.375 1.00 91.44 96 GLU A C 1
ATOM 769 O O . GLU A 1 96 ? -7.270 -0.151 6.897 1.00 91.44 96 GLU A O 1
ATOM 774 N N . GLU A 1 97 ? -9.470 -0.562 6.645 1.00 91.38 97 GLU A N 1
ATOM 775 C CA . GLU A 1 97 ? -9.554 -1.607 7.673 1.00 91.38 97 GLU A CA 1
ATOM 776 C C . GLU A 1 97 ? -8.438 -2.653 7.515 1.00 91.38 97 GLU A C 1
ATOM 778 O O . GLU A 1 97 ? -7.825 -3.106 8.484 1.00 91.38 97 GLU A O 1
ATOM 783 N N . THR A 1 98 ? -8.124 -3.010 6.265 1.00 92.44 98 THR A N 1
ATOM 784 C CA . THR A 1 98 ? -7.094 -4.006 5.951 1.00 92.44 98 THR A CA 1
ATOM 785 C C . THR A 1 98 ? -5.684 -3.467 6.177 1.00 92.44 98 THR A C 1
ATOM 787 O O . THR A 1 98 ? -4.837 -4.193 6.701 1.00 92.44 98 THR A O 1
ATOM 790 N N . ILE A 1 99 ? -5.443 -2.187 5.873 1.00 92.94 99 ILE A N 1
ATOM 791 C CA . ILE A 1 99 ? -4.175 -1.497 6.139 1.00 92.94 99 ILE A CA 1
ATOM 792 C C . ILE A 1 99 ? -3.946 -1.389 7.654 1.00 92.94 99 ILE A C 1
ATOM 794 O O . ILE A 1 99 ? -2.863 -1.727 8.140 1.00 92.94 99 ILE A O 1
ATOM 798 N N . LEU A 1 100 ? -4.965 -0.980 8.417 1.00 92.25 100 LEU A N 1
ATOM 799 C CA . LEU A 1 100 ? -4.904 -0.876 9.879 1.00 92.25 100 LEU A CA 1
ATOM 800 C C . LEU A 1 100 ? -4.715 -2.244 10.546 1.00 92.25 100 LEU A C 1
ATOM 802 O O . LEU A 1 100 ? -3.912 -2.376 11.479 1.00 92.25 100 LEU A O 1
ATOM 806 N N . SER A 1 101 ? -5.405 -3.272 10.042 1.00 91.44 101 SER A N 1
ATOM 807 C CA . SER A 1 101 ? -5.259 -4.655 10.501 1.00 91.44 101 SER A CA 1
ATOM 808 C C . SER A 1 101 ? -3.847 -5.182 10.243 1.00 91.44 101 SER A C 1
ATOM 810 O O . SER A 1 101 ? -3.220 -5.729 11.151 1.00 91.44 101 SER A O 1
ATOM 812 N N . TRP A 1 102 ? -3.304 -4.986 9.036 1.00 92.12 102 TRP A N 1
ATOM 813 C CA . TRP A 1 102 ? -1.930 -5.376 8.697 1.00 92.12 102 TRP A CA 1
ATOM 814 C C . TRP A 1 102 ? -0.892 -4.650 9.562 1.00 92.12 102 TRP A C 1
ATOM 816 O O . TRP A 1 102 ? 0.072 -5.255 10.046 1.00 92.12 102 TRP A O 1
ATOM 826 N N . PHE A 1 103 ? -1.100 -3.356 9.808 1.00 90.25 103 PHE A N 1
ATOM 827 C CA . PHE A 1 103 ? -0.208 -2.562 10.642 1.00 90.25 103 PHE A CA 1
ATOM 828 C C . PHE A 1 103 ? -0.224 -3.015 12.109 1.00 90.25 103 PHE A C 1
ATOM 830 O O . PHE A 1 103 ? 0.825 -3.066 12.749 1.00 90.25 103 PHE A O 1
ATOM 837 N N . SER A 1 104 ? -1.393 -3.397 12.628 1.00 87.88 104 SER A N 1
ATOM 838 C CA . SER A 1 104 ? -1.573 -3.876 14.007 1.00 87.88 104 SER A CA 1
ATOM 839 C C . SER A 1 104 ? -1.209 -5.356 14.199 1.00 87.88 104 SER A C 1
ATOM 841 O O . SER A 1 104 ? -1.164 -5.839 15.336 1.00 87.88 104 SER A O 1
ATOM 843 N N . GLY A 1 105 ? -0.952 -6.080 13.105 1.00 83.19 105 GLY A N 1
ATOM 844 C CA . GLY A 1 105 ? -0.610 -7.499 13.103 1.00 83.19 105 GLY A CA 1
ATOM 845 C C . GLY A 1 105 ? 0.612 -7.816 13.968 1.00 83.19 105 GLY A C 1
ATOM 846 O O . GLY A 1 105 ? 1.655 -7.166 13.878 1.00 83.19 105 GLY A O 1
ATOM 847 N N . ARG A 1 106 ? 0.481 -8.834 14.829 1.00 68.25 106 ARG A N 1
ATOM 848 C CA . ARG A 1 106 ? 1.558 -9.295 15.728 1.00 68.25 106 ARG A CA 1
ATOM 849 C C . ARG A 1 106 ? 2.440 -10.378 15.103 1.00 68.25 106 ARG A C 1
ATOM 851 O O . ARG A 1 106 ? 3.591 -10.524 15.517 1.00 68.25 106 ARG A O 1
ATOM 858 N N . ASP A 1 107 ? 1.928 -11.073 14.090 1.00 69.62 107 ASP A N 1
ATOM 859 C CA . ASP A 1 107 ? 2.606 -12.148 13.358 1.00 69.62 107 ASP A CA 1
ATOM 860 C C . ASP A 1 107 ? 3.523 -11.590 12.265 1.00 69.62 107 ASP A C 1
ATOM 862 O O . ASP A 1 107 ? 3.350 -11.843 11.079 1.00 69.62 107 ASP A O 1
ATOM 866 N N . THR A 1 108 ? 4.502 -10.785 12.670 1.00 72.88 108 THR A N 1
ATOM 867 C CA . THR A 1 108 ? 5.444 -10.149 11.746 1.00 72.88 108 THR A CA 1
ATOM 868 C C . THR A 1 108 ? 6.879 -10.413 12.198 1.00 72.88 108 THR A C 1
ATOM 870 O O . THR A 1 108 ? 7.168 -10.550 13.393 1.00 72.88 108 THR A O 1
ATOM 873 N N . THR A 1 109 ? 7.801 -10.482 11.241 1.00 81.31 109 THR A N 1
ATOM 874 C CA . THR A 1 109 ? 9.237 -10.659 11.505 1.00 81.31 109 THR A CA 1
ATOM 875 C C . THR A 1 109 ? 9.820 -9.465 12.275 1.00 81.31 109 THR A C 1
ATOM 877 O O . THR A 1 109 ? 9.238 -8.380 12.313 1.00 81.31 109 THR A O 1
ATOM 880 N N . ASP A 1 110 ? 11.005 -9.611 12.881 1.00 82.81 110 ASP A N 1
ATOM 881 C CA . ASP A 1 110 ? 11.676 -8.470 13.526 1.00 82.81 110 ASP A CA 1
ATOM 882 C C . ASP A 1 110 ? 11.896 -7.301 12.562 1.00 82.81 110 ASP A C 1
ATOM 884 O O . ASP A 1 110 ? 11.723 -6.144 12.948 1.00 82.81 110 ASP A O 1
ATOM 888 N N . LYS A 1 111 ? 12.203 -7.590 11.293 1.00 82.06 111 LYS A N 1
ATOM 889 C CA . LYS A 1 111 ? 12.345 -6.561 10.261 1.00 82.06 111 LYS A CA 1
ATOM 890 C C . LYS A 1 111 ? 11.014 -5.875 9.945 1.00 82.06 111 LYS A C 1
ATOM 892 O O . LYS A 1 111 ? 10.969 -4.648 9.905 1.00 82.06 111 LYS A O 1
ATOM 897 N N . GLY A 1 112 ? 9.919 -6.627 9.832 1.00 83.88 112 GLY A N 1
ATOM 898 C CA . GLY A 1 112 ? 8.577 -6.061 9.667 1.00 83.88 112 GLY A CA 1
ATOM 899 C C . GLY A 1 112 ? 8.145 -5.182 10.848 1.00 83.88 112 GLY A C 1
ATOM 900 O O . GLY A 1 112 ? 7.508 -4.141 10.658 1.00 83.88 112 GLY A O 1
ATOM 901 N N . ARG A 1 113 ? 8.562 -5.523 12.079 1.00 85.06 113 ARG A N 1
ATOM 902 C CA . ARG A 1 113 ? 8.374 -4.646 13.251 1.00 85.06 113 ARG A CA 1
ATOM 903 C C . ARG A 1 113 ? 9.152 -3.342 13.108 1.00 85.06 113 ARG A C 1
ATOM 905 O O . ARG A 1 113 ? 8.640 -2.293 13.489 1.00 85.06 113 ARG A O 1
ATOM 912 N N . GLN A 1 114 ? 10.376 -3.390 12.585 1.00 85.06 114 GLN A N 1
ATOM 913 C CA . GLN A 1 114 ? 11.175 -2.183 12.347 1.00 85.06 114 GLN A CA 1
ATOM 914 C C . GLN A 1 114 ? 10.583 -1.318 11.231 1.00 85.06 114 GLN A C 1
ATOM 916 O O . GLN A 1 114 ? 10.512 -0.102 11.395 1.00 85.06 114 GLN A O 1
ATOM 921 N N . LEU A 1 115 ? 10.068 -1.923 10.155 1.00 86.75 115 LEU A N 1
ATOM 922 C CA . LEU A 1 115 ? 9.365 -1.196 9.095 1.00 86.75 115 LEU A CA 1
ATOM 923 C C . LEU A 1 115 ? 8.163 -0.425 9.661 1.00 86.75 115 LEU A C 1
ATOM 925 O O . LEU A 1 115 ? 8.016 0.767 9.399 1.00 86.75 115 LEU A O 1
ATOM 929 N N . ARG A 1 116 ? 7.364 -1.063 10.529 1.00 87.38 116 ARG A N 1
ATOM 930 C CA . ARG A 1 116 ? 6.231 -0.423 11.224 1.00 87.38 116 ARG A CA 1
ATOM 931 C C . ARG A 1 116 ? 6.646 0.716 12.161 1.00 87.38 116 ARG A C 1
ATOM 933 O O . ARG A 1 116 ? 5.853 1.623 12.386 1.00 87.38 116 ARG A O 1
ATOM 940 N N . LYS A 1 117 ? 7.879 0.735 12.679 1.00 87.12 117 LYS A N 1
ATOM 941 C CA . LYS A 1 117 ? 8.420 1.854 13.483 1.00 87.12 117 LYS A CA 1
ATOM 942 C C . LYS A 1 117 ? 8.835 3.068 12.647 1.00 87.12 117 LYS A C 1
ATOM 944 O O . LYS A 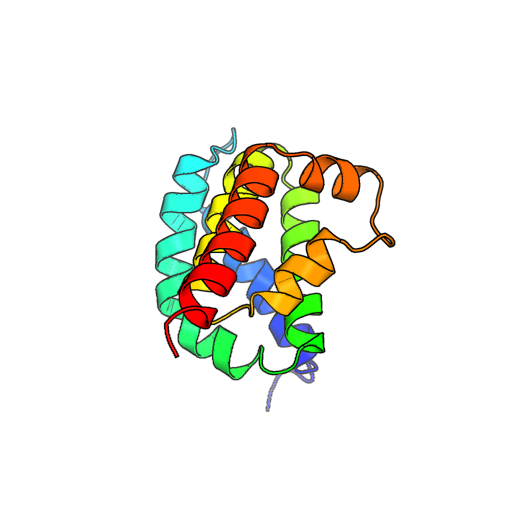1 117 ? 9.217 4.090 13.216 1.00 87.12 117 LYS A O 1
ATOM 949 N N . ASN A 1 118 ? 8.771 2.985 11.319 1.00 87.88 118 ASN A N 1
ATOM 950 C CA . ASN A 1 118 ? 9.064 4.117 10.452 1.00 87.88 118 ASN A CA 1
ATOM 951 C C . ASN A 1 118 ? 8.115 5.289 10.757 1.00 87.88 118 ASN A C 1
ATOM 953 O O . ASN A 1 118 ? 6.896 5.151 10.686 1.00 87.88 118 ASN A O 1
ATOM 957 N N . GLN A 1 119 ? 8.678 6.462 11.059 1.00 89.12 119 GLN A N 1
ATOM 958 C CA . GLN A 1 119 ? 7.899 7.647 11.428 1.00 89.12 119 GLN A CA 1
ATOM 959 C C . GLN A 1 119 ? 6.918 8.085 10.335 1.00 89.12 119 GLN A C 1
ATOM 961 O O . GLN A 1 119 ? 5.818 8.526 10.650 1.00 89.12 119 GLN A O 1
ATOM 966 N N . GLN A 1 120 ? 7.284 7.959 9.056 1.00 89.00 120 GLN A N 1
ATOM 967 C CA . GLN A 1 120 ? 6.388 8.326 7.955 1.00 89.00 120 GLN A CA 1
ATOM 968 C C . GLN A 1 120 ? 5.194 7.375 7.880 1.00 89.00 120 GLN A C 1
ATOM 970 O O . GLN A 1 120 ? 4.072 7.814 7.648 1.00 89.00 120 GLN A O 1
ATOM 975 N N . LEU A 1 121 ? 5.428 6.084 8.133 1.00 90.94 121 LEU A N 1
ATOM 976 C CA . LEU A 1 121 ? 4.369 5.082 8.167 1.00 90.94 121 LEU A CA 1
ATOM 977 C C . LEU A 1 121 ? 3.435 5.307 9.361 1.00 90.94 121 LEU A C 1
ATOM 979 O O . LEU A 1 121 ? 2.226 5.306 9.188 1.00 90.94 121 LEU A O 1
ATOM 983 N N . GLN A 1 122 ? 3.980 5.593 10.545 1.00 92.06 122 GLN A N 1
ATOM 984 C CA . GLN A 1 122 ? 3.190 5.937 11.735 1.00 92.06 122 GLN A CA 1
ATOM 985 C C . GLN A 1 122 ? 2.290 7.158 11.487 1.00 92.06 122 GLN A C 1
ATOM 987 O O . GLN A 1 122 ? 1.105 7.126 11.802 1.00 92.06 122 GLN A O 1
ATOM 992 N N . ARG A 1 123 ? 2.832 8.217 10.867 1.00 92.25 123 ARG A N 1
ATOM 993 C CA . ARG A 1 123 ? 2.055 9.413 10.504 1.00 92.25 123 ARG A CA 1
ATOM 994 C C . ARG A 1 123 ? 0.967 9.114 9.478 1.00 92.25 123 ARG A C 1
ATOM 996 O O . ARG A 1 123 ? -0.121 9.660 9.598 1.00 92.25 123 ARG A O 1
ATOM 1003 N N . PHE A 1 124 ? 1.251 8.257 8.499 1.00 93.19 124 PHE A N 1
ATOM 1004 C CA . PHE A 1 124 ? 0.252 7.806 7.532 1.00 93.19 124 PHE A CA 1
ATOM 1005 C C . PHE A 1 124 ? -0.895 7.051 8.211 1.00 93.19 124 PHE A C 1
ATOM 1007 O O . PHE A 1 124 ? -2.047 7.359 7.949 1.00 93.19 124 PHE A O 1
ATOM 1014 N N . ILE A 1 125 ? -0.589 6.118 9.115 1.00 93.62 125 ILE A N 1
ATOM 1015 C CA . ILE A 1 125 ? -1.609 5.356 9.848 1.00 93.62 125 ILE A CA 1
ATOM 1016 C C . ILE A 1 125 ? -2.457 6.263 10.741 1.00 93.62 125 ILE A C 1
ATOM 1018 O O . ILE A 1 125 ? -3.660 6.054 10.841 1.00 93.62 125 ILE A O 1
ATOM 1022 N N . GLN A 1 126 ? -1.848 7.263 11.381 1.00 92.56 126 GLN A N 1
ATOM 1023 C CA . GLN A 1 126 ? -2.591 8.244 12.169 1.00 92.56 126 GLN A CA 1
ATOM 1024 C C . GLN A 1 126 ? -3.546 9.060 11.288 1.00 92.56 126 GLN A C 1
ATOM 1026 O O . GLN A 1 126 ? -4.722 9.154 11.607 1.00 92.56 126 GLN A O 1
ATOM 1031 N N . TRP A 1 127 ? -3.053 9.581 10.161 1.00 93.00 127 TRP A N 1
ATOM 1032 C CA . TRP A 1 127 ? -3.881 10.306 9.195 1.00 93.00 127 TRP A CA 1
ATOM 1033 C C . TRP A 1 127 ? -5.026 9.449 8.647 1.00 93.00 127 TRP A C 1
ATOM 1035 O O . TRP A 1 127 ? -6.122 9.959 8.458 1.00 93.00 127 TRP A O 1
ATOM 1045 N N . LEU A 1 128 ? -4.772 8.159 8.398 1.00 91.12 128 LEU A N 1
ATOM 1046 C CA . LEU A 1 128 ? -5.773 7.236 7.868 1.00 91.12 128 LEU A CA 1
ATOM 1047 C C . LEU A 1 128 ? -6.969 7.139 8.827 1.00 91.12 128 LEU A C 1
ATOM 1049 O O . LEU A 1 128 ? -8.083 7.425 8.416 1.00 91.12 128 LEU A O 1
ATOM 1053 N N . LYS A 1 129 ? -6.697 6.908 10.118 1.00 89.19 129 LYS A N 1
ATOM 1054 C CA . LYS A 1 129 ? -7.727 6.852 11.168 1.00 89.19 129 LYS A CA 1
ATOM 1055 C C . LYS A 1 129 ? -8.508 8.158 11.318 1.00 89.19 129 LYS A C 1
ATOM 1057 O O . LYS A 1 129 ? -9.716 8.135 11.498 1.00 89.19 129 LYS A O 1
ATOM 1062 N N . GLU A 1 130 ? -7.811 9.295 11.269 1.00 88.69 130 GLU A N 1
ATOM 1063 C CA . GLU A 1 130 ? -8.443 10.618 11.391 1.00 88.69 130 GLU A CA 1
ATOM 1064 C C . GLU A 1 130 ? -9.389 10.907 10.214 1.00 88.69 130 GLU A C 1
ATOM 1066 O O . GLU A 1 130 ? -10.443 11.508 10.407 1.00 88.69 130 GLU A O 1
ATOM 1071 N N . ALA A 1 131 ? -9.041 10.458 9.003 1.00 81.31 131 ALA A N 1
ATOM 1072 C CA . ALA A 1 131 ? -9.867 10.658 7.815 1.00 81.31 131 ALA A CA 1
ATOM 1073 C C . ALA A 1 131 ? -11.196 9.878 7.868 1.00 81.31 131 ALA A C 1
ATOM 1075 O O . ALA A 1 131 ? -12.198 10.354 7.334 1.00 81.31 131 ALA A O 1
ATOM 1076 N N . GLU A 1 132 ? -11.221 8.702 8.504 1.00 73.25 132 GLU A N 1
ATOM 1077 C CA . GLU A 1 132 ? -12.446 7.913 8.702 1.00 73.25 132 GLU A CA 1
ATOM 1078 C C . GLU A 1 132 ? -13.352 8.523 9.781 1.00 73.25 132 GLU A C 1
ATOM 1080 O O . GLU A 1 132 ? -14.569 8.618 9.593 1.00 73.25 132 GLU A O 1
ATOM 1085 N N . GLU A 1 133 ? -12.760 8.990 10.887 1.00 69.94 133 GLU A N 1
ATOM 1086 C CA . GLU A 1 133 ? -13.486 9.665 11.970 1.00 69.94 133 GLU A CA 1
ATOM 1087 C C . GLU A 1 133 ? -14.190 10.938 11.460 1.00 69.94 133 GLU A C 1
ATOM 1089 O O . GLU A 1 133 ? -15.387 11.099 11.690 1.00 69.94 133 GLU A O 1
ATOM 1094 N N . GLU A 1 134 ? -13.511 11.780 10.668 1.00 63.19 134 GLU A N 1
ATOM 1095 C CA . GLU A 1 134 ? -14.109 12.998 10.087 1.00 63.19 134 GLU A CA 1
ATOM 1096 C C . GLU A 1 134 ? -15.243 12.688 9.091 1.00 63.19 134 GLU A C 1
ATOM 1098 O O . GLU A 1 134 ? -16.225 13.423 9.018 1.00 63.19 134 GLU A O 1
ATOM 1103 N N . SER A 1 135 ? -15.160 11.577 8.351 1.00 61.47 135 SER A N 1
ATOM 1104 C CA . SER A 1 135 ? -16.216 11.176 7.410 1.00 61.47 135 SER A CA 1
ATOM 1105 C C . SER A 1 135 ? -17.452 10.575 8.091 1.00 61.47 135 SER A C 1
ATOM 1107 O O . SER A 1 135 ? -18.483 10.435 7.434 1.00 61.47 135 SER A O 1
ATOM 1109 N N . SER A 1 136 ? -17.345 10.183 9.363 1.00 58.31 136 SER A N 1
ATOM 1110 C CA . SER A 1 136 ? -18.416 9.526 10.126 1.00 58.31 136 SER A CA 1
ATOM 1111 C C . SER A 1 136 ? -19.231 10.502 10.983 1.00 58.31 136 SER A C 1
ATOM 1113 O O . SER A 1 136 ? -20.333 10.167 11.407 1.00 58.31 136 SER A O 1
ATOM 1115 N N . GLU A 1 137 ? -18.692 11.692 11.267 1.00 54.22 137 GLU A N 1
ATOM 1116 C CA . GLU A 1 137 ? -19.311 12.706 12.135 1.00 54.22 137 GLU A CA 1
ATOM 1117 C C . GLU A 1 137 ? -20.228 13.704 11.391 1.00 54.22 137 GLU A C 1
ATOM 1119 O O . GLU A 1 137 ? -20.846 14.548 12.041 1.00 54.22 137 GLU A O 1
ATOM 1124 N N . ASP A 1 138 ? -20.356 13.600 10.061 1.00 49.16 138 ASP A N 1
ATOM 1125 C CA . ASP A 1 138 ? -21.170 14.500 9.214 1.00 49.16 138 ASP A CA 1
ATOM 1126 C C . ASP A 1 138 ? -22.442 13.833 8.625 1.00 49.16 138 ASP A C 1
ATOM 1128 O O . ASP A 1 138 ? -22.973 14.305 7.618 1.00 49.16 138 ASP A O 1
ATOM 1132 N N . ASP A 1 139 ? -22.946 12.753 9.248 1.00 45.44 139 ASP A N 1
ATOM 1133 C CA . ASP A 1 139 ? -24.228 12.083 8.913 1.00 45.44 139 ASP A CA 1
ATOM 1134 C C . ASP A 1 139 ? -25.171 11.972 10.136 1.00 45.44 139 ASP A C 1
ATOM 1136 O O . ASP A 1 139 ? -24.750 11.439 11.193 1.00 45.44 139 ASP A O 1
#

Foldseek 3Di:
DPDPDPLLNVLLCVLVCLLCVQVVVDDPPDDLVSSCVSNLVSCLVCLVVLCVSQPDLVSQLSSVVSLLVSCLVVVNNLLNSLVVVVSCVVSVNHDLVSLLCNLPDPPDDPSSVVSSVPPSNVVSNVVSVVVVVVVVVPD

pLDDT: mean 82.85, std 11.65, range [43.56, 93.62]